Protein AF-J9A7I4-F1 (afdb_monomer_lite)

pLDDT: mean 84.3, std 16.15, range [42.06, 97.06]

Radius of gyration: 17.32 Å; chains: 1; bounding box: 60×19×42 Å

InterPro domains:
  IPR003598 Immunoglobulin subtype 2 [SM00408] (1-59)
  IPR007110 Immunoglobulin-like domain [PS50835] (1-64)
  IPR013783 Immunoglobulin-like fold [G3DSA:2.60.40.10] (1-74)
  IPR036179 Immunoglobulin-like domain superfamily [SSF48726] (2-71)

Sequence (85 aa):
IELRCPATGAPGVYGEVKWEKVNGELPYAYSIRQGILHLKDTKRTDEGIYRCIIRTDSGLATVTHVHLKVSGISLYSYYVVFFEF

Foldseek 3Di:
DKDADPCPPPPPQDADKDKAFPPDGQDPQWDADPNIIDHPPDDQVNFGKMKIWGADPVRDIDIDIDGDDDPDDPCVVVPPDDPDD

Secondary structure (DSSP, 8-state):
-EE--TTTT-TT--SEEEEEETTSPPPSSEEEETTEEEESS--GGG-EEEEEEEE-TTS-EEEEEEEE------GGGTS------

Structure (mmCIF, N/CA/C/O backbone):
data_AF-J9A7I4-F1
#
_entry.id   AF-J9A7I4-F1
#
loop_
_atom_site.group_PDB
_atom_site.id
_atom_site.type_symbol
_atom_site.label_atom_id
_atom_site.label_alt_id
_atom_site.label_comp_id
_atom_site.label_asym_id
_atom_site.label_entity_id
_atom_site.label_seq_id
_atom_site.pdbx_PDB_ins_code
_atom_site.Cartn_x
_atom_site.Cartn_y
_atom_site.Cartn_z
_atom_site.occupancy
_atom_site.B_iso_or_equiv
_atom_site.auth_seq_id
_atom_site.auth_comp_id
_atom_site.auth_asym_id
_atom_site.auth_atom_id
_atom_site.pdbx_PDB_model_num
ATOM 1 N N . ILE A 1 1 ? -11.585 -4.822 4.223 1.00 88.75 1 ILE A N 1
ATOM 2 C CA . ILE A 1 1 ? -11.323 -3.796 3.183 1.00 88.75 1 ILE A CA 1
ATOM 3 C C . ILE A 1 1 ? -10.200 -4.290 2.281 1.00 88.75 1 ILE A C 1
ATOM 5 O O . ILE A 1 1 ? -9.301 -4.960 2.776 1.00 88.75 1 ILE A O 1
ATOM 9 N N . GLU A 1 2 ? -10.257 -3.991 0.985 1.00 93.31 2 GLU A N 1
ATOM 10 C CA . GLU A 1 2 ? -9.222 -4.357 0.012 1.00 93.31 2 GLU A CA 1
ATOM 11 C C . GLU A 1 2 ? -8.660 -3.096 -0.644 1.00 93.31 2 GLU A C 1
ATOM 13 O O . GLU A 1 2 ? -9.420 -2.277 -1.160 1.00 93.31 2 GLU A O 1
ATOM 18 N N . LEU A 1 3 ? -7.338 -2.939 -0.626 1.00 94.44 3 LEU A N 1
ATOM 19 C CA . LEU A 1 3 ? -6.631 -1.845 -1.280 1.00 94.44 3 LEU A CA 1
ATOM 20 C C . LEU A 1 3 ? -5.838 -2.399 -2.464 1.00 94.44 3 LEU A C 1
ATOM 22 O O . LEU A 1 3 ? -5.009 -3.300 -2.315 1.00 94.44 3 LEU A O 1
ATOM 26 N N . ARG A 1 4 ? -6.117 -1.858 -3.652 1.00 94.62 4 ARG A N 1
ATOM 27 C CA . ARG A 1 4 ? -5.426 -2.188 -4.904 1.00 94.62 4 ARG A CA 1
ATOM 28 C C . ARG A 1 4 ? -4.452 -1.079 -5.252 1.00 94.62 4 ARG A C 1
ATOM 30 O O . ARG A 1 4 ? -4.749 0.088 -5.011 1.00 94.62 4 ARG A O 1
ATOM 37 N N . CYS A 1 5 ? -3.303 -1.447 -5.809 1.00 94.31 5 CYS A N 1
ATOM 38 C CA . CYS A 1 5 ? -2.300 -0.467 -6.186 1.00 94.31 5 CYS A CA 1
ATOM 39 C C . CYS A 1 5 ? -2.728 0.221 -7.492 1.00 94.31 5 CYS A C 1
ATOM 41 O O . CYS A 1 5 ? -2.898 -0.473 -8.494 1.00 94.31 5 CYS A O 1
ATOM 43 N N . PRO A 1 6 ? -2.901 1.555 -7.519 1.00 93.56 6 PRO A N 1
ATOM 44 C CA . PRO A 1 6 ? -3.350 2.266 -8.719 1.00 93.56 6 PRO A CA 1
ATOM 45 C C . PRO A 1 6 ? -2.455 2.071 -9.949 1.00 93.56 6 PRO A C 1
ATOM 47 O O . PRO A 1 6 ? -2.932 2.163 -11.072 1.00 93.56 6 PRO A O 1
ATOM 50 N N . ALA A 1 7 ? -1.164 1.799 -9.744 1.00 90.00 7 ALA A N 1
ATOM 51 C CA . ALA A 1 7 ? -0.206 1.582 -10.825 1.00 90.00 7 ALA A CA 1
ATOM 52 C C . ALA A 1 7 ? -0.240 0.161 -11.423 1.00 90.00 7 ALA A C 1
ATOM 54 O O . ALA A 1 7 ? 0.421 -0.091 -12.431 1.00 90.00 7 ALA A O 1
ATOM 55 N N . THR A 1 8 ? -0.977 -0.782 -10.825 1.00 89.69 8 THR A N 1
ATOM 56 C CA . THR A 1 8 ? -1.070 -2.150 -11.352 1.00 89.69 8 THR A CA 1
ATOM 57 C C . THR A 1 8 ? -1.765 -2.150 -12.714 1.00 89.69 8 THR A C 1
ATOM 59 O O . THR A 1 8 ? -2.897 -1.692 -12.838 1.00 89.69 8 THR A O 1
ATOM 62 N N . GLY A 1 9 ? -1.094 -2.700 -13.729 1.00 85.44 9 GLY A N 1
ATOM 63 C CA . GLY A 1 9 ? -1.606 -2.774 -15.102 1.00 85.44 9 GLY A CA 1
ATOM 64 C C . GLY A 1 9 ? -1.208 -1.596 -15.995 1.00 85.44 9 GLY A C 1
ATOM 65 O O . GLY A 1 9 ? -1.538 -1.603 -17.179 1.00 85.44 9 GLY A O 1
ATOM 66 N N . ALA A 1 10 ? -0.475 -0.608 -15.470 1.00 87.75 10 ALA A N 1
ATOM 67 C CA . ALA A 1 10 ? 0.102 0.444 -16.299 1.00 87.75 10 ALA A CA 1
ATOM 68 C C . ALA A 1 10 ? 1.203 -0.124 -17.230 1.00 87.75 10 ALA A C 1
ATOM 70 O O . ALA A 1 10 ? 1.978 -0.991 -16.806 1.00 87.75 10 ALA A O 1
ATOM 71 N N . PRO A 1 11 ? 1.315 0.353 -18.487 1.00 87.19 11 PRO A N 1
ATOM 72 C CA . PRO A 1 11 ? 2.354 -0.096 -19.413 1.00 87.19 11 PRO A CA 1
ATOM 73 C C . PRO A 1 11 ? 3.759 0.069 -18.825 1.00 87.19 11 PRO A C 1
ATOM 75 O O . PRO A 1 11 ? 4.109 1.137 -18.328 1.00 87.19 11 PRO A O 1
ATOM 78 N N . GLY A 1 12 ? 4.570 -0.990 -18.884 1.00 83.94 12 GLY A N 1
ATOM 79 C CA . GLY A 1 12 ? 5.936 -0.977 -18.346 1.00 83.94 12 GLY A CA 1
ATOM 80 C C . GLY A 1 12 ? 6.038 -1.092 -16.820 1.00 83.94 12 GLY A C 1
ATOM 81 O O . GLY A 1 12 ? 7.150 -1.091 -16.301 1.00 83.94 12 GLY A O 1
ATOM 82 N N . VAL A 1 13 ? 4.917 -1.228 -16.102 1.00 85.62 13 VAL A N 1
ATOM 83 C CA . VAL A 1 13 ? 4.881 -1.375 -14.639 1.00 85.62 13 VAL A CA 1
ATOM 84 C C . VAL A 1 13 ? 4.427 -2.790 -14.283 1.00 85.62 13 VAL A C 1
ATOM 86 O O . VAL A 1 13 ? 3.253 -3.060 -14.027 1.00 85.62 13 VAL A O 1
ATOM 89 N N . TYR A 1 14 ? 5.383 -3.715 -14.291 1.00 86.19 14 TYR A N 1
ATOM 90 C CA . TYR A 1 14 ? 5.197 -5.113 -13.909 1.00 86.19 14 TYR A CA 1
ATOM 91 C C . TYR A 1 14 ? 6.264 -5.497 -12.889 1.00 86.19 14 TYR A C 1
ATOM 93 O O . TYR A 1 14 ? 7.451 -5.256 -13.097 1.00 86.19 14 TYR A O 1
ATOM 101 N N . GLY A 1 15 ? 5.840 -6.045 -11.754 1.00 90.06 15 GL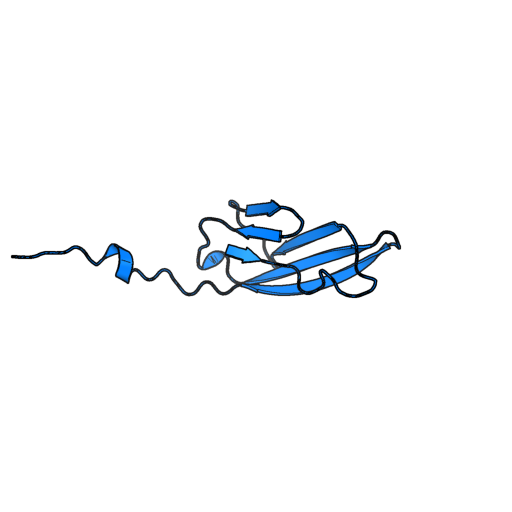Y A N 1
ATOM 102 C CA . GLY A 1 15 ? 6.766 -6.355 -10.678 1.00 90.06 15 GLY A CA 1
ATOM 103 C C . GLY A 1 15 ? 6.093 -6.653 -9.349 1.00 90.06 15 GLY A C 1
ATOM 104 O O . GLY A 1 15 ? 4.866 -6.723 -9.244 1.00 90.06 15 GLY A O 1
ATOM 105 N N . GLU A 1 16 ? 6.919 -6.821 -8.322 1.00 91.69 16 GLU A N 1
ATOM 106 C CA . GLU A 1 16 ? 6.459 -7.102 -6.965 1.00 91.69 16 GLU A CA 1
ATOM 107 C C . GLU A 1 16 ? 5.791 -5.857 -6.362 1.00 91.69 16 GLU A C 1
ATOM 109 O O . GLU A 1 16 ? 6.405 -4.789 -6.287 1.00 91.69 16 GLU A O 1
ATOM 114 N N . VAL A 1 17 ? 4.543 -6.004 -5.901 1.00 95.31 17 VAL A N 1
ATOM 115 C CA . VAL A 1 17 ? 3.810 -4.949 -5.187 1.00 95.31 17 VAL A CA 1
ATOM 116 C C . VAL 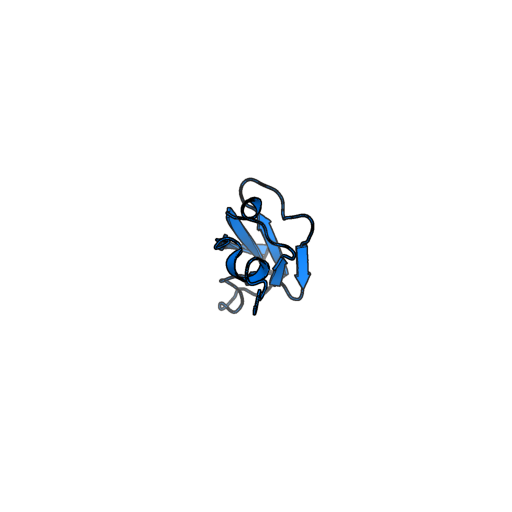A 1 17 ? 4.090 -5.054 -3.691 1.00 95.31 17 VAL A C 1
ATOM 118 O O . VAL A 1 17 ? 3.748 -6.051 -3.054 1.00 95.31 17 VAL A O 1
ATOM 121 N N . LYS A 1 18 ? 4.642 -3.991 -3.110 1.00 95.44 18 LYS A N 1
ATOM 122 C CA . LYS A 1 18 ? 4.804 -3.821 -1.661 1.00 95.44 18 LYS A CA 1
ATOM 123 C C . LYS A 1 18 ? 3.884 -2.734 -1.146 1.00 95.44 18 LYS A C 1
ATOM 125 O O . LYS A 1 18 ? 3.585 -1.788 -1.868 1.00 95.44 18 LYS A O 1
ATOM 130 N N . TRP A 1 19 ? 3.464 -2.871 0.104 1.00 97.06 19 TRP A N 1
ATOM 131 C CA . TRP A 1 19 ? 2.556 -1.946 0.769 1.00 97.06 19 TRP A CA 1
ATOM 132 C C . TRP A 1 19 ? 3.148 -1.432 2.067 1.00 97.06 19 TRP A C 1
ATOM 134 O O . TRP A 1 19 ? 3.784 -2.179 2.804 1.00 97.06 19 TRP A O 1
ATOM 144 N N . GLU A 1 20 ? 2.878 -0.168 2.359 1.00 96.94 20 GLU A N 1
ATOM 145 C CA . GLU A 1 20 ? 3.302 0.519 3.572 1.00 96.94 20 GLU A CA 1
ATOM 146 C C . GLU A 1 20 ? 2.191 1.468 4.033 1.00 96.94 20 GLU A C 1
ATOM 148 O O . GLU A 1 20 ? 1.451 2.015 3.211 1.00 96.94 20 GLU A O 1
ATOM 153 N N . LYS A 1 21 ? 2.080 1.701 5.343 1.00 96.06 21 LYS A N 1
ATOM 154 C CA . LYS A 1 21 ? 1.285 2.813 5.874 1.00 96.06 21 LYS A CA 1
ATOM 155 C C . LYS A 1 21 ? 2.208 4.022 6.016 1.00 96.06 21 LYS A C 1
ATOM 157 O O . LYS A 1 21 ? 3.312 3.912 6.536 1.00 96.06 21 LYS A O 1
ATOM 162 N N . VAL A 1 22 ? 1.786 5.182 5.530 1.00 96.25 22 VAL A N 1
ATOM 163 C CA . VAL A 1 22 ? 2.560 6.417 5.688 1.00 96.25 22 VAL A CA 1
ATOM 164 C C . VAL A 1 22 ? 2.461 6.874 7.143 1.00 96.25 22 VAL A C 1
ATOM 166 O O . VAL A 1 22 ? 1.363 6.923 7.697 1.00 96.25 22 VAL A O 1
ATOM 169 N N . ASN A 1 23 ? 3.600 7.232 7.744 1.00 93.06 23 ASN A N 1
ATOM 170 C CA . ASN A 1 23 ? 3.707 7.689 9.137 1.00 93.06 23 ASN A CA 1
ATOM 171 C C . ASN A 1 23 ? 3.136 6.696 10.164 1.00 93.06 23 ASN A C 1
ATOM 173 O O . ASN A 1 23 ? 2.561 7.093 11.175 1.00 93.06 23 ASN A O 1
ATOM 177 N N . GLY A 1 24 ? 3.275 5.400 9.899 1.00 91.50 24 GLY A N 1
ATOM 178 C CA . GLY A 1 24 ? 2.849 4.358 10.817 1.00 91.50 24 GLY A CA 1
ATOM 179 C C . GLY A 1 24 ? 3.146 2.973 10.271 1.00 91.50 24 GLY A C 1
ATOM 180 O O . GLY A 1 24 ? 3.792 2.813 9.240 1.00 91.50 24 GLY A O 1
ATOM 181 N N . GLU A 1 25 ? 2.637 1.969 10.963 1.00 93.44 25 GLU A N 1
ATOM 182 C CA . GLU A 1 25 ? 2.781 0.573 10.566 1.00 93.44 25 GLU A CA 1
ATOM 183 C C . GLU A 1 25 ? 1.479 0.057 9.952 1.00 93.44 25 GLU A C 1
ATOM 185 O O . GLU A 1 25 ? 0.393 0.604 10.183 1.00 93.44 25 GLU A O 1
ATOM 190 N N . LEU A 1 26 ? 1.580 -1.000 9.144 1.00 93.00 26 LEU A N 1
ATOM 191 C CA . LEU A 1 26 ? 0.389 -1.694 8.666 1.00 93.00 26 LEU A CA 1
ATOM 192 C C . LEU A 1 26 ? -0.402 -2.246 9.871 1.00 93.00 26 LEU A C 1
ATOM 194 O O . LEU A 1 26 ? 0.209 -2.741 10.819 1.00 93.00 26 LEU A O 1
ATOM 198 N N . PRO A 1 27 ? -1.747 -2.178 9.859 1.00 89.88 27 PRO A N 1
ATOM 199 C CA . PRO A 1 27 ? -2.569 -2.707 10.949 1.00 89.88 27 PRO A CA 1
ATOM 200 C C . PRO A 1 27 ? -2.295 -4.192 11.190 1.00 89.88 27 PRO A C 1
ATOM 202 O O . PRO A 1 27 ? -2.167 -4.929 10.223 1.00 89.88 27 PRO A O 1
ATOM 205 N N . TYR A 1 28 ? -2.293 -4.660 12.444 1.00 87.50 28 TYR A N 1
ATOM 206 C CA . TYR A 1 28 ? -1.956 -6.053 12.797 1.00 87.50 28 TYR A CA 1
ATOM 207 C C . TYR A 1 28 ? -2.720 -7.110 11.976 1.00 87.50 28 TYR A C 1
ATOM 209 O O . TYR A 1 28 ? -2.148 -8.104 11.535 1.00 87.50 28 TYR A O 1
ATOM 217 N N . ALA A 1 29 ? -4.008 -6.880 11.719 1.00 89.19 29 ALA A N 1
ATOM 218 C CA . ALA A 1 29 ? -4.875 -7.799 10.987 1.00 89.19 29 ALA A CA 1
ATOM 219 C C . ALA A 1 29 ? -4.823 -7.583 9.457 1.00 89.19 29 ALA A C 1
ATOM 221 O O . ALA A 1 29 ? -5.862 -7.445 8.802 1.00 89.19 29 ALA A O 1
ATOM 222 N N . TYR A 1 30 ? -3.619 -7.549 8.876 1.00 94.50 30 TYR A N 1
ATOM 223 C CA . TYR A 1 30 ? -3.423 -7.417 7.429 1.00 94.50 30 TYR A CA 1
ATOM 224 C C . TYR A 1 30 ? -2.961 -8.717 6.763 1.00 94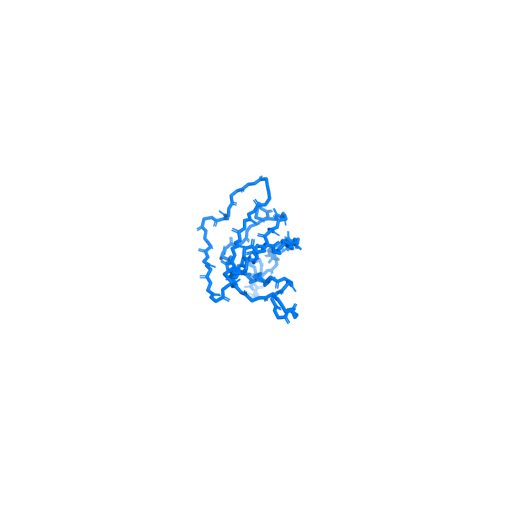.50 30 TYR A C 1
ATOM 226 O O . TYR A 1 30 ? -2.382 -9.606 7.380 1.00 94.50 30 TYR A O 1
ATOM 234 N N . SER A 1 31 ? -3.215 -8.828 5.462 1.00 95.75 31 SER A N 1
ATOM 235 C CA . SER A 1 31 ? -2.593 -9.837 4.603 1.00 95.75 31 SER A CA 1
ATOM 236 C C . SER A 1 31 ? -2.425 -9.278 3.198 1.00 95.75 31 SER A C 1
ATOM 238 O O . SER A 1 31 ? -3.264 -8.502 2.744 1.00 95.75 31 SER A O 1
ATOM 240 N N . ILE A 1 32 ? -1.364 -9.675 2.501 1.00 95.38 32 ILE A N 1
ATOM 241 C CA . ILE A 1 32 ? -1.143 -9.295 1.104 1.00 95.38 32 ILE A CA 1
ATOM 242 C C . ILE A 1 32 ? -1.323 -10.545 0.249 1.00 95.38 32 ILE A C 1
ATOM 244 O O . ILE A 1 32 ? -0.630 -11.539 0.456 1.00 95.38 32 ILE A O 1
ATOM 248 N N . ARG A 1 33 ? -2.266 -10.516 -0.695 1.00 94.69 33 ARG A N 1
ATOM 249 C CA . ARG A 1 33 ? -2.497 -11.614 -1.644 1.00 94.69 33 ARG A CA 1
ATOM 250 C C . ARG A 1 33 ? -2.533 -11.059 -3.052 1.00 94.69 33 ARG A C 1
ATOM 252 O O . ARG A 1 33 ? -3.273 -10.123 -3.323 1.00 94.69 33 ARG A O 1
ATOM 259 N N . GLN A 1 34 ? -1.703 -11.618 -3.932 1.00 91.94 34 GLN A N 1
ATOM 260 C CA . GLN A 1 34 ? -1.600 -11.184 -5.332 1.00 91.94 34 GLN A CA 1
ATOM 261 C C . GLN A 1 34 ? -1.382 -9.659 -5.472 1.00 91.94 34 GLN A C 1
ATOM 263 O O . GLN A 1 34 ? -1.964 -9.011 -6.335 1.00 91.94 34 GLN A O 1
ATOM 268 N N . GLY A 1 35 ? -0.584 -9.066 -4.574 1.00 92.62 35 GLY A N 1
ATOM 269 C CA . GLY A 1 35 ? -0.312 -7.622 -4.552 1.00 92.62 35 GLY A CA 1
ATOM 270 C C . GLY A 1 35 ? -1.450 -6.741 -4.020 1.00 92.62 35 GLY A C 1
ATOM 271 O O . GLY A 1 35 ? -1.297 -5.522 -3.967 1.00 92.62 35 GLY A O 1
ATOM 272 N N . ILE A 1 36 ? -2.570 -7.325 -3.587 1.00 95.31 36 ILE A N 1
ATOM 273 C CA . ILE A 1 36 ? -3.695 -6.620 -2.963 1.00 95.31 36 ILE A CA 1
ATOM 274 C C . ILE A 1 36 ? -3.517 -6.652 -1.446 1.00 95.31 36 ILE A C 1
ATOM 276 O O . ILE A 1 36 ? -3.317 -7.717 -0.857 1.00 95.31 36 ILE A O 1
ATOM 280 N N . LEU A 1 37 ? -3.603 -5.485 -0.805 1.00 96.31 37 LEU A N 1
ATOM 281 C CA . LEU A 1 37 ? -3.574 -5.370 0.649 1.00 96.31 37 LEU A CA 1
ATOM 282 C C . LEU A 1 37 ? -4.989 -5.565 1.200 1.00 96.31 37 LEU A C 1
ATOM 284 O O . LEU A 1 37 ? -5.875 -4.737 0.994 1.00 96.31 37 LEU A O 1
ATOM 288 N N . HIS A 1 38 ? -5.196 -6.658 1.925 1.00 94.88 38 HIS A N 1
ATOM 289 C CA . HIS A 1 38 ? -6.436 -6.938 2.635 1.00 94.88 38 HIS A CA 1
ATOM 290 C C . HIS A 1 38 ? -6.283 -6.535 4.099 1.00 94.88 38 HIS A C 1
ATOM 292 O O . HIS A 1 38 ? -5.422 -7.059 4.805 1.00 94.88 38 HIS A O 1
ATOM 298 N N . LEU A 1 39 ? -7.161 -5.652 4.559 1.00 91.25 39 LEU A N 1
ATOM 299 C CA . LEU A 1 39 ? -7.276 -5.244 5.955 1.00 91.25 39 LEU A CA 1
ATOM 300 C C . LEU A 1 39 ? -8.542 -5.867 6.547 1.00 91.25 39 LEU A C 1
ATOM 302 O O . LEU A 1 39 ? -9.637 -5.690 5.997 1.00 91.25 39 LEU A O 1
ATOM 306 N N . LYS A 1 40 ? -8.398 -6.600 7.649 1.00 88.00 40 LYS A N 1
ATOM 307 C CA . LYS A 1 40 ? -9.511 -7.127 8.448 1.00 88.00 40 LYS A CA 1
ATOM 308 C C . LYS A 1 40 ? -9.754 -6.228 9.657 1.00 88.00 40 LYS A C 1
ATOM 310 O O . LYS A 1 40 ? -8.858 -5.494 10.059 1.00 88.00 40 LYS A O 1
ATOM 315 N N . ASP A 1 41 ? -10.977 -6.269 10.186 1.00 86.06 41 ASP A N 1
ATOM 316 C CA . ASP A 1 41 ? -11.382 -5.558 11.407 1.00 86.06 41 ASP A CA 1
ATOM 317 C C . ASP A 1 41 ? -10.975 -4.077 11.431 1.00 86.06 41 ASP A C 1
ATOM 319 O O . ASP A 1 41 ? -10.518 -3.562 12.450 1.00 86.06 41 ASP A O 1
ATOM 323 N N . THR A 1 42 ? -11.112 -3.400 10.284 1.00 85.06 42 THR A N 1
ATOM 324 C CA . THR A 1 42 ? -10.599 -2.041 10.096 1.00 85.06 42 THR A CA 1
ATOM 325 C C . THR A 1 42 ? -11.293 -1.050 11.030 1.00 85.06 42 THR A C 1
ATOM 327 O O . THR A 1 42 ? -12.519 -0.925 11.029 1.00 85.06 42 THR A O 1
ATOM 330 N N . LYS A 1 43 ? -10.501 -0.307 11.801 1.00 86.50 43 LYS A N 1
ATOM 331 C CA . LYS A 1 43 ? -10.949 0.709 12.762 1.00 86.50 43 LYS A CA 1
ATOM 332 C C . LYS A 1 43 ? -10.650 2.109 12.238 1.00 86.50 43 LYS A C 1
ATOM 334 O O . LYS A 1 43 ? -9.835 2.294 11.342 1.00 86.50 43 LYS A O 1
ATOM 339 N N . ARG A 1 44 ? -11.242 3.136 12.859 1.00 86.12 44 ARG A N 1
ATOM 340 C CA . ARG A 1 44 ? -10.935 4.544 12.527 1.00 86.12 44 ARG A CA 1
ATOM 341 C C . ARG A 1 44 ? -9.445 4.891 12.652 1.00 86.12 44 ARG A C 1
ATOM 343 O O . ARG A 1 44 ? -8.965 5.747 11.927 1.00 86.12 44 ARG A O 1
ATOM 350 N N . THR A 1 45 ? -8.703 4.217 13.528 1.00 87.38 45 THR A N 1
ATOM 351 C CA . THR A 1 45 ? -7.244 4.386 13.678 1.00 87.38 45 THR A CA 1
ATOM 352 C C . THR A 1 45 ? -6.444 3.865 12.483 1.00 87.38 45 THR A C 1
ATOM 354 O O . THR A 1 45 ? -5.282 4.232 12.293 1.00 87.38 45 THR A O 1
ATOM 357 N N . ASP A 1 46 ? -7.051 3.009 11.663 1.00 90.06 46 ASP A N 1
ATOM 358 C CA . ASP A 1 46 ? -6.424 2.486 10.454 1.00 90.06 46 ASP A CA 1
ATOM 359 C C . ASP A 1 46 ? -6.547 3.462 9.285 1.00 90.06 46 ASP A C 1
ATOM 361 O O . ASP A 1 46 ? -5.848 3.286 8.286 1.00 90.06 46 ASP A O 1
ATOM 365 N N . GLU A 1 47 ? -7.371 4.510 9.410 1.00 91.56 47 GLU A N 1
ATOM 366 C CA . GLU A 1 47 ? -7.398 5.606 8.447 1.00 91.56 47 GLU A CA 1
ATOM 367 C C . GLU A 1 47 ? -6.009 6.200 8.230 1.00 91.56 47 GLU A C 1
ATOM 369 O O . GLU A 1 47 ? -5.161 6.249 9.125 1.00 91.56 47 GLU A O 1
ATOM 374 N N . GLY A 1 48 ? -5.792 6.680 7.012 1.00 92.69 48 GLY A N 1
ATOM 375 C CA . GLY A 1 48 ? -4.540 7.310 6.639 1.00 92.69 48 GLY A CA 1
ATOM 376 C C . GLY A 1 48 ? -4.189 7.065 5.186 1.00 92.69 48 GLY A C 1
ATOM 377 O O . GLY A 1 48 ? -5.017 6.644 4.377 1.00 92.69 48 GLY A O 1
ATOM 378 N N . ILE A 1 49 ? -2.936 7.356 4.864 1.00 95.62 49 ILE A N 1
ATOM 379 C CA . ILE A 1 49 ? -2.391 7.177 3.525 1.00 95.62 49 ILE A CA 1
ATOM 380 C C . ILE A 1 49 ? -1.608 5.870 3.509 1.00 95.62 49 ILE A C 1
ATOM 382 O O . ILE A 1 49 ? -0.737 5.642 4.345 1.00 95.62 49 ILE A O 1
ATOM 386 N N . TYR A 1 50 ? -1.919 5.023 2.542 1.00 96.25 50 TYR A N 1
ATOM 387 C CA . TYR A 1 50 ? -1.205 3.793 2.251 1.00 96.25 50 TYR A CA 1
ATOM 388 C C . TYR A 1 50 ? -0.412 3.998 0.971 1.00 96.25 50 TYR A C 1
ATOM 390 O O . TYR A 1 50 ? -0.913 4.564 0.000 1.00 96.25 50 TYR A O 1
ATOM 398 N N . ARG A 1 51 ? 0.837 3.555 0.972 1.00 96.19 51 ARG A N 1
ATOM 399 C CA . ARG A 1 51 ? 1.739 3.648 -0.165 1.00 96.19 51 ARG A CA 1
ATOM 400 C C . ARG A 1 51 ? 1.934 2.259 -0.742 1.00 96.19 51 ARG A C 1
ATOM 402 O O . ARG A 1 51 ? 2.321 1.352 -0.009 1.00 96.19 51 ARG A O 1
ATOM 409 N N . CYS A 1 52 ? 1.691 2.103 -2.040 1.00 95.75 52 CYS A N 1
ATOM 410 C CA . CYS A 1 52 ? 2.116 0.908 -2.754 1.00 95.75 52 CYS A CA 1
ATOM 411 C C . CYS A 1 52 ? 3.313 1.217 -3.650 1.00 95.75 52 CYS A C 1
ATOM 413 O O . CYS A 1 52 ? 3.376 2.266 -4.296 1.00 95.75 52 CYS A O 1
ATOM 415 N N . ILE A 1 53 ? 4.267 0.293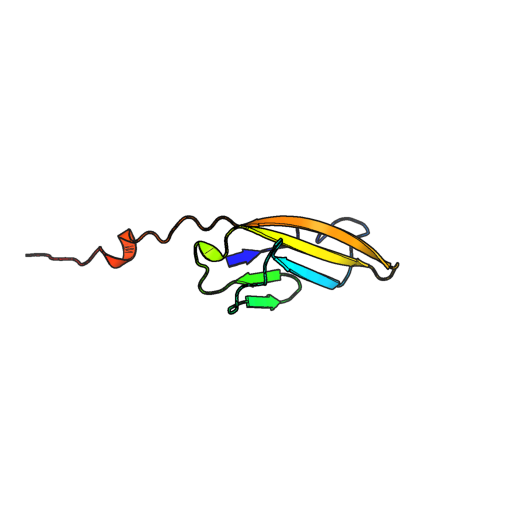 -3.654 1.00 95.69 53 ILE A N 1
ATOM 416 C CA . ILE A 1 53 ? 5.521 0.370 -4.391 1.00 95.69 53 ILE A CA 1
ATOM 417 C C . ILE A 1 53 ? 5.594 -0.844 -5.308 1.00 95.69 53 ILE A C 1
ATOM 419 O O . ILE A 1 53 ? 5.561 -1.970 -4.821 1.00 95.69 53 ILE A O 1
ATOM 423 N N . ILE A 1 54 ? 5.717 -0.621 -6.614 1.00 95.44 54 ILE A N 1
ATOM 424 C CA . ILE A 1 54 ? 5.946 -1.674 -7.606 1.00 95.44 54 ILE A CA 1
ATOM 425 C C . ILE A 1 54 ? 7.401 -1.589 -8.047 1.00 95.44 54 ILE A C 1
ATOM 427 O O . ILE A 1 54 ? 7.803 -0.563 -8.593 1.00 95.44 54 ILE A O 1
ATOM 431 N N . ARG A 1 55 ? 8.190 -2.637 -7.794 1.00 92.06 55 ARG A N 1
ATOM 432 C CA . ARG A 1 55 ? 9.581 -2.731 -8.268 1.00 92.06 55 ARG A CA 1
ATOM 433 C C . ARG A 1 55 ? 9.650 -3.606 -9.509 1.00 92.06 55 ARG A C 1
ATOM 435 O O . ARG A 1 55 ? 9.280 -4.774 -9.429 1.00 92.06 55 ARG A O 1
ATOM 442 N N . THR A 1 56 ? 10.117 -3.041 -10.615 1.00 86.69 56 THR A N 1
ATOM 443 C CA . THR A 1 56 ? 10.307 -3.751 -11.883 1.00 86.69 56 THR A CA 1
ATOM 444 C C . THR A 1 56 ? 11.694 -4.387 -11.943 1.00 86.69 56 THR A C 1
ATOM 446 O O . THR A 1 56 ? 12.627 -3.935 -11.275 1.00 86.69 56 THR A O 1
ATOM 449 N N . ASP A 1 57 ? 11.858 -5.396 -12.796 1.00 83.94 57 ASP A N 1
ATOM 450 C CA . ASP A 1 57 ? 13.131 -6.120 -12.959 1.00 83.94 57 ASP A CA 1
ATOM 451 C C . ASP A 1 57 ? 14.277 -5.214 -13.438 1.00 83.94 57 ASP A C 1
ATOM 453 O O . ASP A 1 57 ? 15.444 -5.450 -13.139 1.00 83.94 57 ASP A O 1
ATOM 457 N N . SER A 1 58 ? 13.942 -4.123 -14.131 1.00 85.31 58 SER A N 1
ATOM 458 C CA . SER A 1 58 ? 14.880 -3.071 -14.540 1.00 85.31 58 SER A CA 1
ATOM 459 C C . SER A 1 58 ? 15.419 -2.215 -13.384 1.00 85.31 58 SER A C 1
ATOM 461 O O . SER A 1 58 ? 16.242 -1.332 -13.615 1.00 85.31 58 SER A O 1
ATOM 463 N N . GLY A 1 59 ? 14.947 -2.431 -12.152 1.00 83.44 59 GLY A N 1
ATOM 464 C CA . GLY A 1 59 ? 15.324 -1.655 -10.971 1.00 83.44 59 GLY A CA 1
ATOM 465 C C . GLY A 1 59 ? 14.528 -0.361 -10.783 1.00 83.44 59 GLY A C 1
ATOM 466 O O . GLY A 1 59 ? 14.753 0.352 -9.803 1.00 83.44 59 GLY A O 1
ATOM 467 N N . LEU A 1 60 ? 13.582 -0.050 -11.676 1.00 88.00 60 LEU A N 1
ATOM 468 C CA . LEU A 1 60 ? 12.674 1.081 -11.493 1.00 88.00 60 LEU A CA 1
ATOM 469 C C . LEU A 1 60 ? 11.644 0.769 -10.400 1.00 88.00 60 LEU A C 1
ATOM 471 O O . LEU A 1 60 ? 11.201 -0.367 -10.226 1.00 88.00 60 LEU A O 1
ATOM 475 N N . ALA A 1 61 ? 11.248 1.802 -9.661 1.00 90.88 61 ALA A N 1
ATOM 476 C CA . ALA A 1 61 ? 10.215 1.702 -8.643 1.00 90.88 61 ALA A CA 1
ATOM 477 C C . ALA A 1 61 ? 9.112 2.729 -8.911 1.00 90.88 61 ALA A C 1
ATOM 479 O O . ALA A 1 61 ? 9.368 3.932 -8.949 1.00 90.88 61 ALA A O 1
ATOM 480 N N . THR A 1 62 ? 7.877 2.259 -9.063 1.00 93.25 62 THR A N 1
ATOM 481 C CA . THR A 1 62 ? 6.692 3.113 -9.166 1.00 93.25 62 THR A CA 1
ATOM 482 C C . THR A 1 62 ? 6.000 3.175 -7.817 1.00 93.25 62 THR A C 1
ATOM 484 O O . THR A 1 62 ? 5.674 2.145 -7.232 1.00 93.25 62 THR A O 1
ATOM 487 N N . VAL A 1 63 ? 5.757 4.386 -7.326 1.00 95.00 63 VAL A N 1
ATOM 488 C CA . VAL A 1 63 ?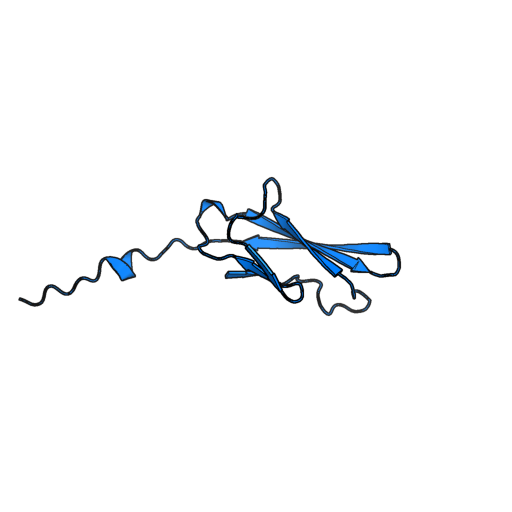 5.139 4.628 -6.023 1.00 95.00 63 VAL A CA 1
ATOM 489 C C . VAL A 1 63 ? 3.813 5.347 -6.221 1.00 95.00 63 VAL A C 1
ATOM 491 O O . VAL A 1 63 ? 3.764 6.378 -6.886 1.00 95.00 63 VAL A O 1
ATOM 494 N N . THR A 1 64 ? 2.743 4.835 -5.617 1.00 94.31 64 THR A N 1
ATOM 495 C CA . THR A 1 64 ? 1.437 5.511 -5.604 1.00 94.31 64 THR A CA 1
ATOM 496 C C . THR A 1 64 ? 0.821 5.502 -4.210 1.00 94.31 64 THR A C 1
ATOM 498 O O . THR A 1 64 ? 1.182 4.689 -3.356 1.00 94.31 64 THR A O 1
ATOM 501 N N . HIS A 1 65 ? -0.086 6.449 -3.970 1.00 94.00 65 HIS A N 1
ATOM 502 C CA . HIS A 1 65 ? -0.718 6.675 -2.674 1.00 94.00 65 HIS A CA 1
ATOM 503 C C . HIS A 1 65 ? -2.218 6.386 -2.750 1.00 94.00 65 HIS A C 1
ATOM 505 O O . HIS A 1 65 ? -2.882 6.748 -3.720 1.00 94.00 65 HIS A O 1
ATOM 511 N N . VAL A 1 66 ? -2.750 5.761 -1.704 1.00 94.06 66 VAL A N 1
ATOM 512 C CA . VAL A 1 66 ? -4.164 5.422 -1.539 1.00 94.06 66 VAL A CA 1
ATOM 513 C C . VAL A 1 66 ? -4.633 5.957 -0.194 1.00 94.06 66 VAL A C 1
ATOM 515 O O . VAL A 1 66 ? -4.045 5.659 0.842 1.00 94.06 66 VAL A O 1
ATOM 518 N N . HIS A 1 67 ? -5.696 6.756 -0.196 1.00 93.06 67 HIS A N 1
ATOM 519 C CA . HIS A 1 67 ? -6.264 7.319 1.026 1.00 93.06 67 HIS A CA 1
ATOM 520 C C . HIS A 1 67 ? -7.364 6.394 1.548 1.00 93.06 67 HIS A C 1
ATOM 522 O O . HIS A 1 67 ? -8.419 6.269 0.929 1.00 93.06 67 HIS A O 1
ATOM 528 N N . LEU A 1 68 ? -7.129 5.754 2.694 1.00 90.69 68 LEU A N 1
ATOM 529 C CA . LEU A 1 68 ? -8.142 4.961 3.377 1.00 90.69 68 LEU A CA 1
ATOM 530 C C . LEU A 1 68 ? -8.957 5.860 4.304 1.00 90.69 68 LEU A C 1
ATOM 532 O O . LEU A 1 68 ? -8.426 6.449 5.251 1.00 90.69 68 LEU A O 1
ATOM 536 N N . LYS A 1 69 ? -10.263 5.907 4.050 1.00 88.69 69 LYS A N 1
ATOM 537 C CA . LYS A 1 69 ? -11.260 6.484 4.948 1.00 88.69 69 LYS A CA 1
ATOM 538 C C . LYS A 1 69 ? -12.206 5.400 5.430 1.00 88.69 69 LYS A C 1
ATOM 540 O O . LYS A 1 69 ? -12.768 4.657 4.631 1.00 88.69 69 LYS A O 1
ATOM 545 N N . VAL A 1 70 ? -12.348 5.302 6.745 1.00 85.19 70 VAL A N 1
ATOM 546 C CA . VAL A 1 70 ? -13.198 4.332 7.420 1.00 85.19 70 VAL A CA 1
ATOM 547 C C . VAL A 1 70 ? -14.422 5.105 7.865 1.00 85.19 70 VAL A C 1
ATOM 549 O O . VAL A 1 70 ? -14.500 5.616 8.984 1.00 85.19 70 VAL A O 1
ATOM 552 N N . SER A 1 71 ? -15.395 5.204 6.961 1.00 72.62 71 SER A N 1
ATOM 553 C CA . SER A 1 71 ? -16.730 5.673 7.319 1.00 72.62 71 SER A CA 1
ATOM 554 C C . SER A 1 71 ? -17.211 4.817 8.488 1.00 72.62 71 SER A C 1
ATOM 556 O O . SER A 1 71 ? -17.306 3.596 8.372 1.00 72.62 71 SER A O 1
ATOM 558 N N . GLY A 1 72 ? -17.357 5.45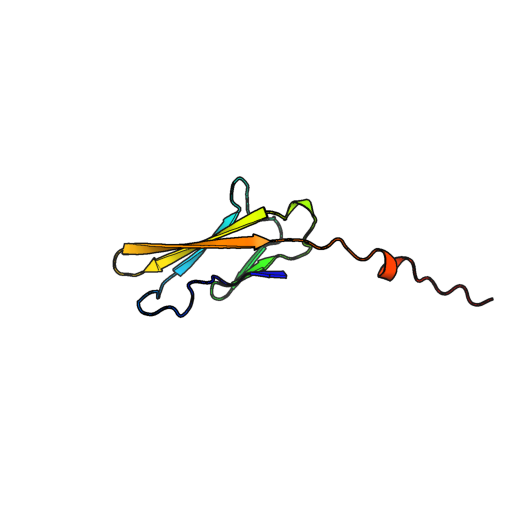5 9.652 1.00 55.53 72 GLY A N 1
ATOM 559 C CA . GLY A 1 72 ? -17.515 4.765 10.927 1.00 55.53 72 GLY A CA 1
ATOM 560 C C . GLY A 1 72 ? -18.636 3.734 10.882 1.00 55.53 72 GLY A C 1
ATOM 561 O O . GLY A 1 72 ? -19.676 3.975 10.279 1.00 55.53 72 GLY A O 1
ATOM 562 N N . ILE A 1 73 ? -18.390 2.606 11.546 1.00 50.91 73 ILE A N 1
ATOM 563 C CA . ILE A 1 73 ? -19.356 1.552 11.857 1.00 50.91 73 ILE A CA 1
ATOM 564 C C . ILE A 1 73 ? -20.734 2.185 12.101 1.00 50.91 73 ILE A C 1
ATOM 566 O O . ILE A 1 73 ? -20.899 2.954 13.051 1.00 50.91 73 ILE A O 1
ATOM 570 N N . SER A 1 74 ? -21.715 1.878 11.247 1.00 45.00 74 SER A N 1
ATOM 571 C CA . SER A 1 74 ? -23.124 2.158 11.517 1.00 45.00 74 SER A CA 1
ATOM 572 C C . SER A 1 74 ? -23.534 1.342 12.738 1.00 45.00 74 SER A C 1
ATOM 574 O O . SER A 1 74 ? -24.012 0.215 12.617 1.00 45.00 74 SER A O 1
ATOM 576 N N . LEU A 1 75 ? -23.360 1.923 13.926 1.00 48.09 75 LEU A N 1
ATOM 577 C CA . LEU A 1 75 ? -23.887 1.391 15.184 1.00 48.09 75 LEU A CA 1
ATOM 578 C C . LEU A 1 75 ? -25.408 1.135 15.085 1.00 48.09 75 LEU A C 1
ATOM 580 O O . LEU A 1 75 ? -25.926 0.265 15.771 1.00 48.09 75 LEU A O 1
ATOM 584 N N . TYR A 1 76 ? -26.099 1.757 14.123 1.00 47.09 76 TYR A N 1
ATOM 585 C CA . TYR A 1 76 ? -27.477 1.452 13.726 1.00 47.09 76 TYR A CA 1
ATOM 586 C C . TYR A 1 76 ? -27.765 -0.015 13.355 1.00 47.09 76 TYR A C 1
ATOM 588 O O . TYR A 1 76 ? -28.927 -0.385 13.357 1.00 47.09 76 TYR A O 1
ATOM 596 N N . SER A 1 77 ? -26.772 -0.867 13.068 1.00 44.69 77 SER A N 1
ATOM 597 C CA . SER A 1 77 ? -27.042 -2.292 12.770 1.00 44.69 77 SER A CA 1
ATOM 598 C C . SER A 1 77 ? -27.067 -3.187 14.021 1.00 44.69 77 SER A C 1
ATOM 600 O O . SER A 1 77 ? -27.680 -4.245 13.990 1.00 44.69 77 SER A O 1
ATOM 602 N N . TYR A 1 78 ? -26.429 -2.766 15.124 1.00 42.06 78 TYR A N 1
ATOM 603 C CA . TYR A 1 78 ? -26.399 -3.503 16.402 1.00 42.06 78 TYR A CA 1
ATOM 604 C C . TYR A 1 78 ? -27.398 -2.957 17.441 1.00 42.06 78 TYR A C 1
ATOM 606 O O . TYR A 1 78 ? -27.680 -3.638 18.421 1.00 42.06 78 TYR A O 1
ATOM 614 N N . TYR A 1 79 ? -27.948 -1.753 17.231 1.00 47.81 79 TYR A N 1
ATOM 615 C CA . TYR A 1 79 ? -28.999 -1.164 18.077 1.00 47.81 79 TYR A CA 1
ATOM 616 C C . TYR A 1 79 ? -30.434 -1.436 17.587 1.00 47.81 79 TYR A C 1
ATOM 618 O O . TYR A 1 79 ? -31.378 -1.078 18.288 1.00 47.81 79 TYR A O 1
ATOM 626 N N . VAL A 1 80 ? -30.639 -2.088 16.433 1.00 50.44 80 VAL A N 1
ATOM 627 C CA . VAL A 1 80 ? -31.971 -2.586 16.038 1.00 50.44 80 VAL A CA 1
ATOM 628 C C . VAL A 1 80 ? -32.215 -3.913 16.758 1.00 50.44 80 VAL A C 1
ATOM 630 O O . VAL A 1 80 ? -32.085 -4.996 16.194 1.00 50.44 80 VAL A O 1
ATOM 633 N N . VAL A 1 81 ? -32.522 -3.817 18.050 1.00 48.38 81 VAL A N 1
ATOM 634 C CA . VAL A 1 81 ? -33.186 -4.883 18.800 1.00 48.38 81 VAL A CA 1
ATOM 635 C C . VAL A 1 81 ? -34.682 -4.622 18.653 1.00 48.38 81 VAL A C 1
ATOM 637 O O . VAL A 1 81 ? -35.178 -3.593 19.110 1.00 48.38 81 VAL A O 1
ATOM 640 N N . PHE A 1 82 ? -35.386 -5.524 17.969 1.00 56.28 82 PHE A N 1
ATOM 641 C CA . PHE A 1 82 ? -36.846 -5.541 17.924 1.00 56.28 82 PHE A CA 1
ATOM 642 C C . PHE A 1 82 ? -37.370 -5.760 19.351 1.00 56.28 82 PHE A C 1
ATOM 644 O O . PHE A 1 82 ? -37.290 -6.868 19.873 1.00 56.28 82 PHE A O 1
ATOM 651 N N . PHE A 1 83 ? -37.898 -4.714 19.984 1.00 51.69 83 PHE A N 1
ATOM 652 C CA . PHE A 1 83 ? -38.960 -4.885 20.971 1.00 51.69 83 PHE A CA 1
ATOM 653 C C . PHE A 1 83 ? -40.273 -4.721 20.208 1.00 51.69 83 PHE A C 1
ATOM 655 O O . PHE A 1 83 ? -40.730 -3.600 19.998 1.00 51.69 83 PHE A O 1
ATOM 662 N N . GLU A 1 84 ? -40.837 -5.829 19.728 1.00 42.66 84 GLU A N 1
ATOM 663 C CA . GLU A 1 84 ? -42.284 -5.872 19.509 1.00 42.66 84 GLU A CA 1
ATOM 664 C C . GLU A 1 84 ? -42.951 -6.198 20.852 1.00 42.66 84 GLU A C 1
ATOM 666 O O . GLU A 1 84 ? -42.419 -6.997 21.630 1.00 42.66 84 GLU A O 1
ATOM 671 N N . PHE A 1 85 ? -44.036 -5.476 21.139 1.00 61.62 85 PHE A N 1
ATOM 672 C CA . PHE A 1 85 ? -44.825 -5.530 22.372 1.00 61.62 85 PHE A CA 1
ATOM 673 C C . PHE A 1 85 ? -45.596 -6.844 22.524 1.00 61.62 85 PHE A C 1
ATOM 675 O O . PHE A 1 85 ? -46.035 -7.394 21.489 1.00 61.62 85 PHE A O 1
#

Organism: Wuchereria bancrofti (NCBI:txid6293)